Protein AF-X1NBQ2-F1 (afdb_monomer)

Structure (mmCIF, N/CA/C/O backbone):
data_AF-X1NBQ2-F1
#
_entry.id   AF-X1NBQ2-F1
#
loop_
_atom_site.group_PDB
_atom_site.id
_atom_site.type_symbol
_atom_site.label_atom_id
_atom_site.label_alt_id
_atom_site.label_comp_id
_atom_site.label_asym_id
_atom_site.label_entity_id
_atom_site.label_seq_id
_atom_site.pdbx_PDB_ins_code
_atom_site.Cartn_x
_atom_site.Cartn_y
_atom_site.Cartn_z
_atom_site.occupancy
_atom_site.B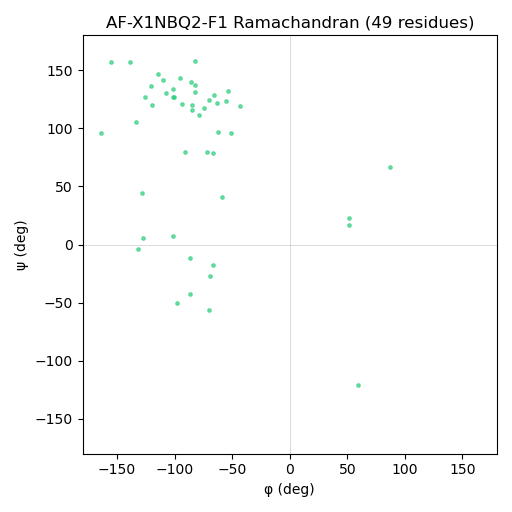_iso_or_equiv
_atom_site.auth_seq_id
_atom_site.auth_comp_id
_atom_site.auth_asym_id
_atom_site.auth_atom_id
_atom_site.pdbx_PDB_model_num
ATOM 1 N N . MET A 1 1 ? 8.537 11.395 -0.149 1.00 49.03 1 MET A N 1
ATOM 2 C CA . MET A 1 1 ? 7.202 11.664 -0.727 1.00 49.03 1 MET A CA 1
ATOM 3 C C . MET A 1 1 ? 6.123 11.202 0.246 1.00 49.03 1 MET A C 1
ATOM 5 O O . MET A 1 1 ? 6.310 10.160 0.857 1.00 49.03 1 MET A O 1
ATOM 9 N N . ALA A 1 2 ? 5.025 11.947 0.403 1.00 56.16 2 ALA A N 1
ATOM 10 C CA . ALA A 1 2 ? 3.804 11.428 1.026 1.00 56.16 2 ALA A CA 1
ATOM 11 C C . ALA A 1 2 ? 2.897 10.914 -0.098 1.00 56.16 2 ALA A C 1
ATOM 13 O O . ALA A 1 2 ? 2.566 11.683 -0.997 1.00 56.16 2 ALA A O 1
ATOM 14 N N . GLU A 1 3 ? 2.542 9.631 -0.082 1.00 72.31 3 GLU A N 1
ATOM 15 C CA . GLU A 1 3 ? 1.598 9.076 -1.054 1.00 72.31 3 GLU A CA 1
ATOM 16 C C . GLU A 1 3 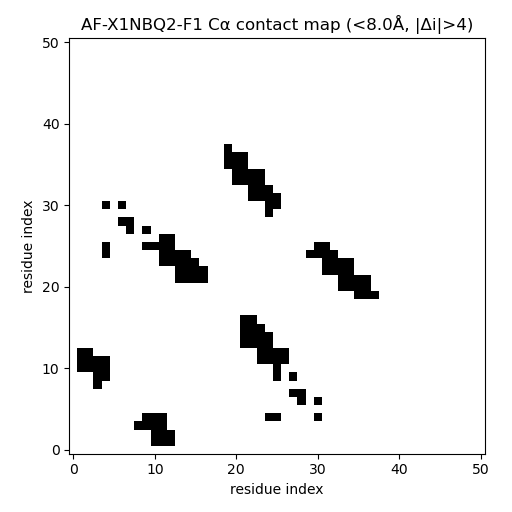? 0.157 9.361 -0.628 1.00 72.31 3 GLU A C 1
ATOM 18 O O . GLU A 1 3 ? -0.208 9.234 0.546 1.00 72.31 3 GLU A O 1
ATOM 23 N N . SER A 1 4 ? -0.674 9.752 -1.591 1.00 84.12 4 SER A N 1
ATOM 24 C CA . SER A 1 4 ? -2.106 9.948 -1.376 1.00 84.12 4 SER A CA 1
ATOM 25 C C . SER A 1 4 ? -2.860 8.633 -1.543 1.00 84.12 4 SER A C 1
ATOM 27 O O . SER A 1 4 ? -2.591 7.845 -2.447 1.00 84.12 4 SER A O 1
ATOM 29 N N . CYS A 1 5 ? -3.846 8.396 -0.681 1.00 84.38 5 CYS A N 1
ATOM 30 C CA . CYS A 1 5 ? -4.704 7.227 -0.780 1.00 84.38 5 CYS A CA 1
ATOM 31 C C . CYS A 1 5 ? -5.556 7.282 -2.060 1.00 84.38 5 CYS A C 1
ATOM 33 O O . CYS A 1 5 ? -6.298 8.248 -2.237 1.00 84.38 5 CYS A O 1
ATOM 35 N N . PRO A 1 6 ? -5.579 6.231 -2.895 1.00 81.94 6 PRO A N 1
ATOM 36 C CA . PRO A 1 6 ? -6.340 6.240 -4.147 1.00 81.94 6 PRO A CA 1
ATOM 37 C C . PRO A 1 6 ? -7.864 6.291 -3.948 1.00 81.94 6 PRO A C 1
ATOM 39 O O . PRO A 1 6 ? -8.587 6.618 -4.879 1.00 81.94 6 PRO A O 1
ATOM 42 N N . LYS A 1 7 ? -8.373 5.974 -2.747 1.00 83.88 7 LYS A N 1
ATOM 43 C CA . LYS A 1 7 ? -9.818 6.003 -2.459 1.00 83.88 7 LYS A CA 1
ATOM 44 C C . LYS A 1 7 ? -10.346 7.363 -2.022 1.00 83.88 7 LYS A C 1
ATOM 46 O O . LYS A 1 7 ? -11.445 7.735 -2.403 1.00 83.88 7 LYS A O 1
ATOM 51 N N . CYS A 1 8 ? -9.616 8.061 -1.161 1.00 85.00 8 CYS A N 1
ATOM 52 C CA . CYS A 1 8 ? -10.104 9.288 -0.518 1.00 85.00 8 CYS A CA 1
ATOM 53 C C . CYS A 1 8 ? -9.152 10.474 -0.682 1.00 85.00 8 CYS A C 1
ATOM 55 O O . CYS A 1 8 ? -9.349 11.504 -0.043 1.00 85.00 8 CYS A O 1
ATOM 57 N N . ASN A 1 9 ? -8.082 10.302 -1.466 1.00 85.2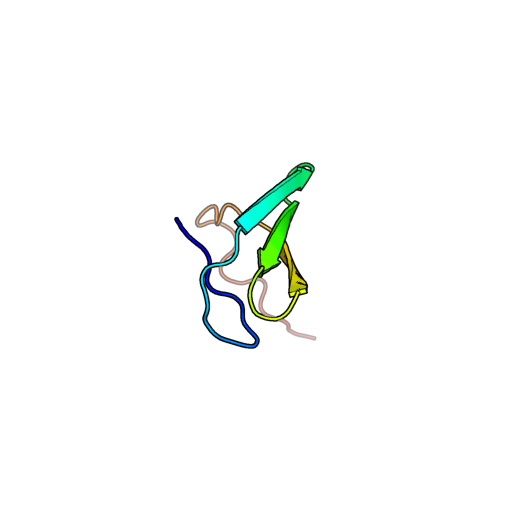5 9 ASN A N 1
ATOM 58 C CA . ASN A 1 9 ? -7.026 11.282 -1.719 1.00 85.25 9 ASN A CA 1
ATOM 59 C C . ASN A 1 9 ? -6.401 11.900 -0.449 1.00 85.25 9 ASN A C 1
ATOM 61 O O . ASN A 1 9 ? -5.738 12.931 -0.495 1.00 85.25 9 ASN A O 1
ATOM 65 N N . SER A 1 10 ? -6.615 11.272 0.711 1.00 86.56 10 SER A N 1
ATOM 66 C CA . SER A 1 10 ? -6.029 11.686 1.983 1.00 86.56 10 SER A CA 1
ATOM 67 C C . SER A 1 10 ? -4.608 11.155 2.106 1.00 86.56 10 SER A C 1
ATOM 69 O O . SER A 1 10 ? -4.269 10.138 1.496 1.00 86.56 10 SER A O 1
ATOM 71 N N . LYS A 1 11 ? -3.795 11.800 2.948 1.00 86.12 11 LYS A N 1
ATOM 72 C CA . LYS A 1 11 ? -2.428 11.347 3.234 1.00 86.12 11 LYS A CA 1
ATOM 73 C C . LYS A 1 11 ? -2.448 9.894 3.715 1.00 86.12 11 LYS A C 1
ATOM 75 O O . LYS A 1 11 ? -3.164 9.564 4.662 1.00 86.12 11 LYS A O 1
ATOM 80 N N . ALA A 1 12 ? -1.706 9.030 3.030 1.00 86.69 12 ALA A N 1
ATOM 81 C CA . ALA A 1 12 ? -1.485 7.662 3.460 1.00 86.69 12 ALA A CA 1
ATOM 82 C C . ALA A 1 12 ? -0.167 7.568 4.230 1.00 86.69 12 ALA A C 1
ATOM 84 O O . ALA A 1 12 ? 0.817 8.235 3.910 1.00 86.69 12 ALA A O 1
ATOM 85 N N . GLU A 1 13 ? -0.155 6.724 5.253 1.00 88.69 13 GLU A N 1
ATOM 86 C CA . GLU A 1 13 ? 1.008 6.503 6.098 1.00 88.69 13 GLU A CA 1
ATOM 87 C C . GLU A 1 13 ? 1.697 5.206 5.696 1.00 88.69 13 GLU A C 1
ATOM 89 O O . GLU A 1 13 ? 1.058 4.168 5.488 1.00 88.69 13 GLU A O 1
ATOM 94 N N . LYS A 1 14 ? 3.022 5.262 5.571 1.00 87.50 14 LYS A N 1
ATOM 95 C CA . LYS A 1 14 ? 3.839 4.088 5.279 1.00 87.50 14 LYS A CA 1
ATOM 96 C C . LYS A 1 14 ? 3.840 3.174 6.500 1.00 87.50 14 LYS A C 1
ATOM 98 O O . LYS A 1 14 ? 4.206 3.588 7.592 1.00 87.50 14 LYS A O 1
ATOM 103 N N . THR A 1 15 ? 3.439 1.923 6.306 1.00 87.31 15 THR A N 1
ATOM 104 C CA . THR A 1 15 ? 3.359 0.928 7.387 1.00 87.31 15 THR A CA 1
ATOM 105 C C . THR A 1 15 ? 4.576 0.021 7.429 1.00 87.31 15 THR A C 1
ATOM 107 O O . THR A 1 15 ? 5.165 -0.172 8.486 1.00 87.31 15 THR A O 1
ATOM 110 N N . LYS A 1 16 ? 4.957 -0.558 6.288 1.00 84.88 16 LYS A N 1
ATOM 111 C CA . LYS A 1 16 ? 6.106 -1.461 6.185 1.00 84.88 16 LYS A CA 1
ATOM 112 C C . LYS A 1 16 ? 6.667 -1.473 4.770 1.00 84.88 16 LYS A C 1
ATOM 114 O O . LYS A 1 16 ? 5.937 -1.217 3.817 1.00 84.88 16 LYS A O 1
ATOM 119 N N . THR A 1 17 ? 7.932 -1.846 4.642 1.00 85.44 17 THR A N 1
ATOM 120 C CA . THR A 1 17 ? 8.596 -2.097 3.354 1.00 85.44 17 THR A CA 1
ATOM 121 C C . THR A 1 17 ? 9.094 -3.538 3.339 1.00 85.44 17 THR A C 1
ATOM 123 O O . THR A 1 17 ? 9.639 -3.999 4.342 1.00 85.44 17 THR A O 1
ATOM 126 N N . ARG A 1 18 ? 8.914 -4.259 2.232 1.00 82.50 18 ARG A N 1
ATOM 127 C CA . ARG A 1 18 ? 9.503 -5.587 1.992 1.00 82.50 18 ARG A CA 1
ATOM 128 C C . ARG A 1 18 ? 10.107 -5.608 0.594 1.00 82.50 18 ARG A C 1
ATOM 130 O O . ARG A 1 18 ? 9.374 -5.705 -0.382 1.00 82.50 18 ARG A O 1
ATOM 137 N N . GLY A 1 19 ? 11.434 -5.548 0.508 1.00 84.44 19 GLY A N 1
ATOM 138 C CA . GLY A 1 19 ? 12.119 -5.442 -0.780 1.00 84.44 19 GLY A CA 1
ATOM 1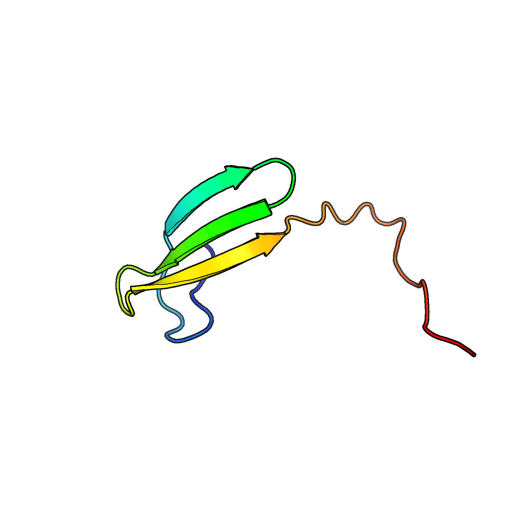39 C C . GLY A 1 19 ? 11.666 -4.183 -1.523 1.00 84.44 19 GLY A C 1
ATOM 140 O O . GLY A 1 19 ? 11.790 -3.089 -0.982 1.00 84.44 19 GLY A O 1
ATOM 141 N N . LEU A 1 20 ? 11.101 -4.366 -2.719 1.00 81.44 20 LEU A N 1
ATOM 142 C CA . LEU A 1 20 ? 10.555 -3.294 -3.563 1.00 81.44 20 LEU A CA 1
ATOM 143 C C . LEU A 1 20 ? 9.092 -2.941 -3.230 1.00 81.44 20 LEU A C 1
ATOM 145 O O . LEU A 1 20 ? 8.577 -1.929 -3.698 1.00 81.44 20 LEU A O 1
ATOM 149 N N . ASP A 1 21 ? 8.399 -3.750 -2.422 1.00 84.50 21 ASP A N 1
ATOM 150 C CA . ASP A 1 21 ? 7.021 -3.482 -2.013 1.00 84.50 21 ASP A CA 1
ATOM 151 C C . ASP A 1 21 ? 6.983 -2.545 -0.795 1.00 84.50 21 ASP A C 1
ATOM 153 O O . ASP A 1 21 ? 7.371 -2.921 0.318 1.00 84.50 21 ASP A O 1
ATOM 157 N N . THR A 1 22 ? 6.417 -1.351 -0.963 1.00 87.31 22 THR A N 1
ATOM 158 C CA . THR A 1 22 ? 6.050 -0.457 0.139 1.00 87.31 22 THR A CA 1
ATOM 159 C C . THR A 1 22 ? 4.552 -0.553 0.422 1.00 87.31 22 THR A C 1
ATOM 161 O O . THR A 1 22 ? 3.714 -0.396 -0.458 1.00 87.31 22 THR A O 1
ATOM 164 N N . PHE A 1 23 ? 4.183 -0.801 1.675 1.00 87.75 23 PHE A N 1
ATOM 165 C CA . PHE A 1 23 ? 2.793 -0.903 2.110 1.00 87.75 23 PHE A CA 1
ATOM 166 C C . PHE A 1 23 ? 2.359 0.387 2.797 1.00 87.75 23 PHE A C 1
ATOM 168 O O . PHE A 1 23 ? 2.957 0.796 3.797 1.00 87.75 23 PHE A O 1
ATOM 175 N N . TYR A 1 24 ? 1.256 0.961 2.335 1.00 88.69 24 TYR A N 1
ATOM 176 C CA . TYR A 1 24 ? 0.644 2.162 2.886 1.00 88.69 24 TYR A CA 1
ATOM 177 C C . TYR A 1 24 ? -0.730 1.860 3.482 1.00 88.69 24 TYR A C 1
ATOM 179 O O . TYR A 1 24 ? -1.479 1.003 3.002 1.00 88.69 24 TYR A O 1
ATOM 187 N N . LYS A 1 25 ? -1.075 2.585 4.545 1.00 88.50 25 LYS A N 1
ATOM 188 C CA . LYS A 1 25 ? -2.395 2.568 5.170 1.00 88.50 25 LYS A CA 1
ATOM 189 C C . LYS A 1 25 ? -2.914 3.991 5.248 1.00 88.50 25 LYS A C 1
ATOM 191 O O . LYS A 1 25 ? -2.254 4.874 5.781 1.00 88.50 25 LYS A O 1
ATOM 196 N N . CYS A 1 26 ? -4.115 4.212 4.738 1.00 90.06 26 CYS A N 1
ATOM 197 C CA . CYS A 1 26 ? -4.802 5.474 4.930 1.00 90.06 26 CYS A CA 1
ATOM 198 C C . CYS A 1 26 ? -5.549 5.457 6.270 1.00 90.06 26 CYS A C 1
ATOM 200 O O . CYS A 1 26 ? -6.431 4.611 6.437 1.00 90.06 26 CYS A O 1
ATOM 202 N N . PRO A 1 27 ? -5.251 6.363 7.215 1.00 85.12 27 PRO A N 1
ATOM 203 C CA . PRO A 1 27 ? -5.978 6.439 8.480 1.00 85.12 27 PRO A CA 1
ATOM 204 C C . PRO A 1 27 ? -7.421 6.934 8.304 1.00 85.12 27 PRO A C 1
ATOM 206 O O . PRO A 1 27 ? -8.282 6.541 9.080 1.00 85.12 27 PRO A O 1
ATOM 209 N N . ASN A 1 28 ? -7.709 7.723 7.259 1.00 86.81 28 ASN A N 1
ATOM 210 C CA . ASN A 1 28 ? -9.041 8.290 7.020 1.00 86.81 28 ASN A CA 1
ATOM 211 C C . ASN A 1 28 ? -10.066 7.213 6.609 1.00 86.81 28 ASN A C 1
ATOM 213 O O . ASN A 1 28 ? -11.073 7.011 7.275 1.00 86.81 28 ASN A O 1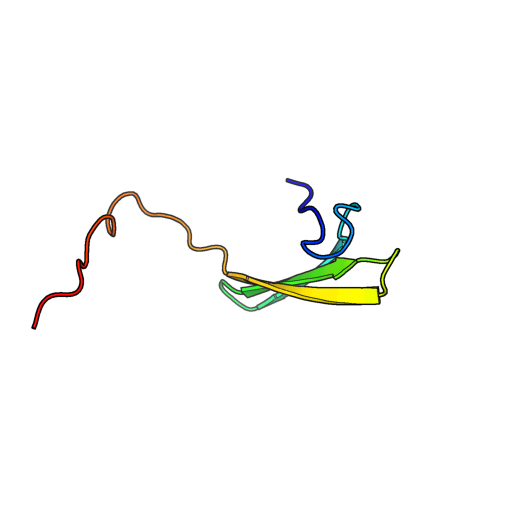
ATOM 217 N N . CYS A 1 29 ? -9.784 6.456 5.544 1.00 87.88 29 CYS A N 1
ATOM 218 C CA . CYS A 1 29 ? -10.705 5.431 5.032 1.00 87.88 29 CYS A CA 1
ATOM 219 C C . CYS A 1 29 ? -10.322 3.994 5.430 1.00 87.88 29 CYS A C 1
ATOM 221 O O . CYS A 1 29 ? -10.897 3.036 4.914 1.00 87.88 29 CYS A O 1
ATOM 223 N N . ASN A 1 30 ? -9.311 3.831 6.294 1.00 85.25 30 ASN A N 1
ATOM 224 C CA . ASN A 1 30 ? -8.722 2.547 6.705 1.00 85.25 30 ASN A CA 1
ATOM 225 C C . ASN A 1 30 ? -8.304 1.637 5.529 1.00 85.25 30 ASN A C 1
ATOM 227 O O . ASN A 1 30 ? -8.193 0.417 5.664 1.00 85.25 30 ASN A O 1
ATOM 231 N N . PHE A 1 31 ? -8.065 2.222 4.352 1.00 85.81 31 PHE A N 1
ATOM 232 C CA . PHE A 1 31 ? -7.693 1.485 3.151 1.00 85.81 31 PHE A CA 1
ATOM 233 C C . PHE A 1 31 ? -6.198 1.173 3.152 1.00 85.81 31 PHE A C 1
ATOM 235 O O . PHE A 1 31 ? -5.367 2.055 3.377 1.00 85.81 31 PHE A O 1
ATOM 242 N N . LYS A 1 32 ? -5.854 -0.086 2.880 1.00 87.31 32 LYS A N 1
ATOM 243 C CA . LYS A 1 32 ? -4.472 -0.560 2.777 1.00 87.31 32 LYS A CA 1
ATOM 244 C C . LYS A 1 32 ? -4.152 -0.828 1.316 1.00 87.31 32 LYS A C 1
ATOM 246 O O . LYS A 1 32 ? -4.905 -1.533 0.650 1.00 87.31 32 LYS A O 1
ATOM 251 N N . PHE A 1 33 ? -3.036 -0.300 0.840 1.00 86.00 33 PHE A N 1
ATOM 252 C CA . PHE A 1 33 ? -2.557 -0.539 -0.514 1.00 86.00 33 PHE A CA 1
ATOM 253 C C . PHE A 1 33 ? -1.047 -0.738 -0.507 1.00 86.00 33 PHE A C 1
ATOM 255 O O . PHE A 1 33 ? -0.355 -0.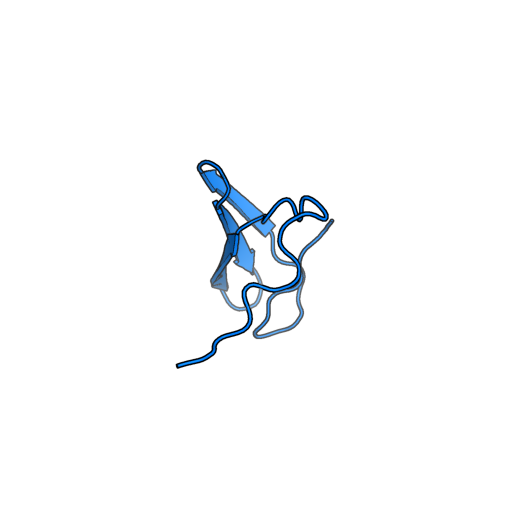344 0.431 1.00 86.00 33 PHE A O 1
ATOM 262 N N . ARG A 1 34 ? -0.545 -1.410 -1.538 1.00 87.38 34 ARG A N 1
ATOM 263 C CA . ARG A 1 34 ? 0.888 -1.563 -1.762 1.00 87.38 34 ARG A CA 1
ATOM 264 C C . ARG A 1 34 ? 1.276 -0.748 -2.980 1.00 87.38 34 ARG A C 1
ATOM 266 O O . ARG A 1 34 ? 0.536 -0.734 -3.962 1.00 87.38 34 ARG A O 1
ATOM 273 N N . VAL A 1 35 ? 2.434 -0.129 -2.906 1.00 85.00 35 VAL A N 1
ATOM 274 C CA . VAL A 1 35 ? 3.103 0.488 -4.035 1.00 85.00 35 VAL A CA 1
ATOM 275 C C . VAL A 1 35 ? 4.430 -0.208 -4.184 1.00 85.00 35 VAL A C 1
ATOM 277 O O . VAL A 1 35 ? 5.230 -0.278 -3.252 1.00 85.00 35 VAL A O 1
ATOM 280 N N . VAL A 1 36 ? 4.610 -0.800 -5.355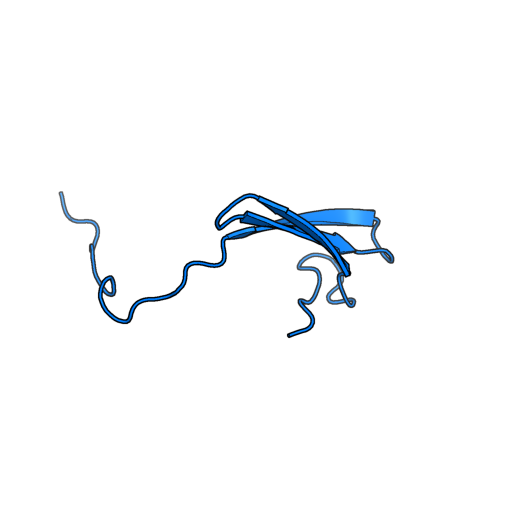 1.00 82.75 36 VAL A N 1
ATOM 281 C CA . VAL A 1 36 ? 5.898 -1.344 -5.740 1.00 82.75 36 VAL A CA 1
ATOM 282 C C . VAL A 1 36 ? 6.707 -0.142 -6.183 1.00 82.75 36 VAL A C 1
ATOM 284 O O . VAL A 1 36 ? 6.370 0.496 -7.181 1.00 82.75 36 VAL A O 1
ATOM 287 N N . GLU A 1 37 ? 7.731 0.195 -5.406 1.00 71.75 37 GLU A N 1
ATOM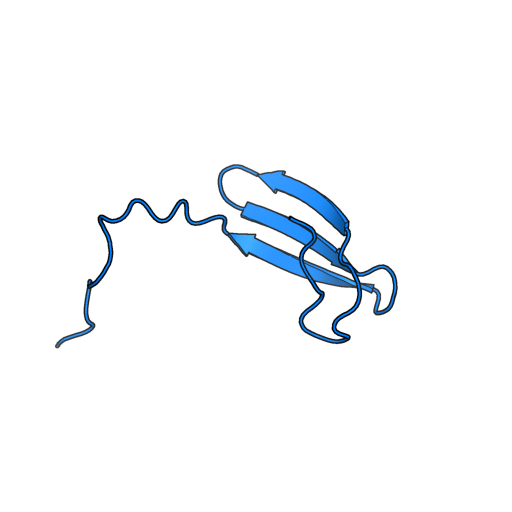 288 C CA . GLU A 1 37 ? 8.727 1.172 -5.814 1.00 71.75 37 GLU A CA 1
ATOM 289 C C . GLU A 1 37 ? 9.565 0.482 -6.890 1.00 71.75 37 GLU A C 1
ATOM 291 O O . GLU A 1 37 ? 10.628 -0.088 -6.653 1.00 71.75 37 GLU A O 1
ATOM 296 N N . LEU A 1 38 ? 9.005 0.451 -8.099 1.00 67.38 38 LEU A N 1
ATOM 297 C CA . LEU A 1 38 ? 9.785 0.255 -9.297 1.00 67.38 38 LEU A CA 1
ATOM 298 C C . LEU A 1 38 ? 10.709 1.463 -9.317 1.00 67.38 38 LEU A C 1
ATOM 300 O O . LEU A 1 38 ? 10.309 2.554 -9.723 1.00 67.38 38 LEU A O 1
ATOM 304 N N . HIS A 1 39 ? 11.933 1.279 -8.820 1.00 56.47 39 HIS A N 1
ATOM 305 C CA . HIS A 1 39 ? 13.058 2.070 -9.275 1.00 56.47 39 HIS A CA 1
ATOM 306 C C . HIS A 1 39 ? 12.992 1.941 -10.793 1.00 56.47 39 HIS A C 1
ATOM 308 O O . HIS A 1 39 ? 13.384 0.924 -11.366 1.00 56.47 39 HIS A O 1
ATOM 314 N N . ALA A 1 40 ? 12.370 2.923 -11.439 1.00 46.41 40 ALA A N 1
ATOM 315 C CA . ALA A 1 40 ? 12.463 3.104 -12.861 1.00 46.41 40 ALA A CA 1
ATOM 316 C C . ALA A 1 40 ? 13.924 3.479 -13.098 1.00 46.41 40 ALA A C 1
ATOM 318 O O . ALA A 1 40 ? 14.272 4.643 -13.287 1.00 46.41 40 ALA A O 1
ATOM 319 N N . SER A 1 41 ? 14.801 2.471 -13.078 1.00 45.31 41 SER A N 1
ATOM 320 C CA . SER A 1 41 ? 15.884 2.439 -14.032 1.00 45.31 41 SER A CA 1
ATOM 321 C C . SER A 1 41 ? 15.232 2.842 -15.343 1.00 45.31 41 SER A C 1
ATOM 323 O O . SER A 1 41 ? 14.258 2.223 -15.783 1.00 45.31 41 SER A O 1
ATOM 325 N N . LYS A 1 42 ? 15.713 3.941 -15.911 1.00 48.25 42 LYS A N 1
ATOM 326 C CA . LYS A 1 42 ? 15.433 4.412 -17.267 1.00 48.25 42 LYS A CA 1
ATOM 327 C C . LYS A 1 42 ? 15.857 3.369 -18.324 1.00 48.25 42 LYS A C 1
ATOM 329 O O . LYS A 1 42 ? 16.434 3.731 -19.334 1.00 48.25 42 LYS A O 1
ATOM 334 N N . GLU A 1 43 ? 15.611 2.083 -18.091 1.00 47.66 43 GLU A N 1
ATOM 335 C CA . GLU A 1 43 ? 16.070 0.962 -18.911 1.00 47.66 43 GLU A CA 1
ATOM 336 C C . GLU A 1 43 ? 14.948 -0.036 -19.237 1.00 47.66 43 GLU A C 1
ATOM 338 O O . GLU A 1 43 ? 15.156 -0.927 -20.046 1.00 47.66 43 GLU A O 1
ATOM 343 N N . PHE A 1 44 ? 13.729 0.137 -18.705 1.00 43.47 44 PHE A N 1
ATOM 344 C CA . PHE A 1 44 ? 12.560 -0.652 -19.127 1.00 43.47 44 PHE A CA 1
ATOM 345 C C . PHE A 1 44 ? 11.370 0.241 -19.495 1.00 43.47 44 PHE A C 1
ATOM 347 O O . PHE A 1 44 ? 10.226 -0.005 -19.119 1.00 43.47 44 PHE A O 1
ATOM 354 N N . ALA A 1 45 ? 11.635 1.307 -20.252 1.00 41.22 45 ALA A N 1
ATOM 355 C CA . ALA A 1 45 ? 10.627 1.799 -21.175 1.00 41.22 45 ALA A CA 1
ATOM 356 C C . ALA A 1 45 ? 10.594 0.814 -22.349 1.00 41.22 45 ALA A C 1
ATOM 358 O O . ALA A 1 45 ? 11.574 0.682 -23.074 1.00 41.22 45 ALA A O 1
ATOM 359 N N . ASN A 1 46 ? 9.448 0.165 -22.527 1.00 43.66 46 ASN A N 1
ATOM 360 C CA . ASN A 1 46 ? 9.079 -0.589 -23.718 1.00 43.66 46 ASN A CA 1
ATOM 361 C C . ASN A 1 46 ? 9.508 -2.068 -23.797 1.00 43.66 46 ASN A C 1
ATOM 363 O O . ASN A 1 46 ? 10.217 -2.487 -24.705 1.00 43.66 46 ASN A O 1
ATOM 367 N N . SER A 1 47 ? 8.953 -2.911 -22.925 1.00 42.25 47 SER A N 1
ATOM 368 C CA . SER A 1 47 ? 8.443 -4.192 -23.434 1.00 42.25 47 SER A CA 1
ATOM 369 C C . SER A 1 47 ? 6.983 -3.979 -23.810 1.00 42.25 47 SER A C 1
ATOM 371 O O . SER A 1 47 ? 6.067 -4.249 -23.031 1.00 42.25 47 SER A O 1
ATOM 373 N N . GLU A 1 48 ? 6.798 -3.387 -24.992 1.00 51.19 48 GLU A N 1
ATOM 374 C CA . GLU A 1 48 ? 5.529 -3.380 -25.702 1.00 51.19 48 GLU A CA 1
ATOM 375 C C . GLU A 1 48 ? 5.053 -4.822 -25.852 1.00 51.19 48 GLU A C 1
ATOM 377 O O . GLU A 1 48 ? 5.785 -5.731 -26.238 1.00 51.19 48 GLU A O 1
ATOM 382 N N . LYS A 1 49 ? 3.792 -5.010 -25.511 1.00 52.19 49 LYS A N 1
ATOM 383 C CA . LYS A 1 49 ? 2.991 -6.192 -25.767 1.00 52.19 49 LYS A CA 1
ATOM 384 C C . LYS A 1 49 ? 2.856 -6.373 -27.285 1.00 52.19 49 LYS A C 1
ATOM 386 O O . LYS A 1 49 ? 2.296 -5.492 -27.928 1.00 52.19 49 LYS A O 1
ATOM 391 N N . GLY A 1 50 ? 3.279 -7.508 -27.843 1.00 48.06 50 GLY A N 1
ATOM 392 C CA . GLY A 1 50 ? 3.093 -7.773 -29.272 1.00 48.06 50 GLY A CA 1
ATOM 393 C C . GLY A 1 50 ? 3.278 -9.233 -29.679 1.00 48.06 50 GLY A C 1
ATOM 394 O O . GLY A 1 50 ? 4.395 -9.624 -29.988 1.00 48.06 50 GLY A O 1
ATOM 395 N N . TYR A 1 51 ? 2.140 -9.938 -29.751 1.00 39.62 51 TYR A N 1
ATOM 396 C CA . TYR A 1 51 ? 1.863 -11.242 -30.385 1.00 39.62 51 TYR A CA 1
ATOM 397 C C . TYR A 1 51 ? 2.333 -12.533 -29.701 1.00 39.62 51 TYR A C 1
ATOM 399 O O . TYR A 1 51 ? 3.538 -12.849 -29.714 1.00 39.62 51 TYR A O 1
#

Sequence (51 aa):
MAESCPKCNSKAEKTKTRGLDTFYKCPNCNFKFRVVELHASKEFANSEKGY

Radius of gyration: 14.11 Å; Cα contacts (8 Å, |Δi|>4): 69; chains: 1; bounding box: 27×23×39 Å

Secondary structure (DSSP, 8-state):
-PPBPTTT-PBPEEEEEETTEEEEE-TTT--EEEEE-----TT-S------

Mean predicted aligned error: 10.51 Å

Foldseek 3Di:
DFDADPPPRHTWDFDDDDPQWTWTADPVVRDIDIDRNPPPPVPPPDPDDDD

N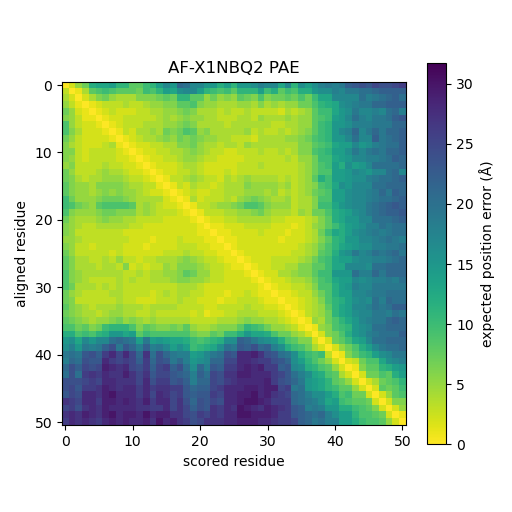earest PDB structures (foldseek):
  7z31-assembly1_I  TM=5.377E-01  e=1.269E-01  Saccharomyces cerevisiae S288C
  1dfk-assembly1_A  TM=8.112E-01  e=1.311E+00  Argopecten irradians
  1b7t-assembly1_A  TM=8.112E-01  e=1.311E+00  Argopecten irradians
  1dfl-assembly2_B  TM=8.112E-01  e=1.311E+00  Argopecten irradians
  2w4t-assembly1_C  TM=8.112E-01  e=1.311E+00  Argopecten irradians

Solvent-accessible surface area (backbone atoms only — not comparable to full-atom values): 3397 Å² total; per-residue (Å²): 135,82,52,61,27,92,88,75,68,41,73,28,42,80,74,51,74,59,89,52,40,36,31,32,36,18,78,86,79,69,47,72,49,74,44,68,62,70,77,72,59,94,77,71,82,75,83,71,88,79,134

Organism: NCBI:txid412755

pLDDT: mean 73.62, std 17.58, range [39.62, 90.06]